Protein AF-A0A397UMB1-F1 (afdb_monomer)

Structure (mmCIF, N/CA/C/O backbone):
data_AF-A0A397UMB1-F1
#
_entry.id   AF-A0A397UMB1-F1
#
loop_
_atom_site.group_PDB
_atom_site.id
_atom_site.type_symbol
_atom_site.label_atom_id
_atom_site.label_alt_id
_atom_site.label_comp_id
_atom_site.label_asym_id
_atom_site.label_entity_id
_atom_site.label_seq_id
_atom_site.pdbx_PDB_ins_code
_atom_site.Cartn_x
_atom_site.Cartn_y
_atom_site.Cartn_z
_atom_site.occupancy
_atom_site.B_iso_or_equiv
_atom_site.auth_seq_id
_atom_site.auth_comp_id
_atom_site.auth_asym_id
_atom_site.auth_atom_id
_atom_site.pdbx_PDB_model_num
ATOM 1 N N . MET A 1 1 ? -5.213 7.703 2.069 1.00 81.56 1 MET A N 1
ATOM 2 C CA . MET A 1 1 ? -5.641 6.609 2.971 1.00 81.56 1 MET A CA 1
ATOM 3 C C . MET A 1 1 ? -6.849 7.040 3.789 1.00 81.56 1 MET A C 1
ATOM 5 O O . MET A 1 1 ? -7.072 8.241 3.924 1.00 81.56 1 MET A O 1
ATOM 9 N N . ALA A 1 2 ? -7.633 6.079 4.284 1.00 85.88 2 ALA A N 1
ATOM 10 C CA . ALA A 1 2 ? -8.834 6.341 5.077 1.00 85.88 2 ALA A CA 1
ATOM 11 C C . ALA A 1 2 ? -8.503 6.968 6.443 1.00 85.88 2 ALA A C 1
ATOM 13 O O . ALA A 1 2 ? -7.434 6.721 7.001 1.00 85.88 2 ALA A O 1
ATOM 14 N N . LYS A 1 3 ? -9.418 7.788 6.974 1.00 87.94 3 LYS A N 1
ATOM 15 C CA . LYS A 1 3 ? -9.256 8.502 8.251 1.00 87.94 3 LYS A CA 1
ATOM 16 C C . LYS A 1 3 ? -10.320 8.067 9.253 1.00 87.94 3 LYS A C 1
ATOM 18 O O . LYS A 1 3 ? -11.487 7.919 8.894 1.00 87.94 3 LYS A O 1
ATOM 23 N N . ARG A 1 4 ? -9.929 7.917 10.523 1.00 86.62 4 ARG A N 1
ATOM 24 C CA . ARG A 1 4 ? -10.858 7.602 11.618 1.00 86.62 4 ARG A CA 1
ATOM 25 C C . ARG A 1 4 ? -11.930 8.689 11.744 1.00 86.62 4 ARG A C 1
ATOM 27 O O . ARG A 1 4 ? -11.618 9.876 11.700 1.00 86.62 4 ARG A O 1
ATOM 34 N N . GLY A 1 5 ? -13.177 8.271 11.962 1.00 85.81 5 GLY A N 1
ATOM 35 C CA . GLY A 1 5 ? -14.319 9.172 12.154 1.00 85.81 5 GLY A CA 1
ATOM 36 C C . GLY A 1 5 ? -14.980 9.644 10.857 1.00 85.81 5 GLY A C 1
ATOM 37 O O . GLY A 1 5 ? -15.943 10.399 10.922 1.00 85.81 5 GLY A O 1
ATOM 38 N N . ILE A 1 6 ? -14.493 9.194 9.698 1.00 86.56 6 ILE A N 1
ATOM 39 C CA . ILE A 1 6 ? -15.160 9.390 8.412 1.00 86.56 6 ILE A CA 1
ATOM 40 C C . ILE A 1 6 ? -16.072 8.194 8.148 1.00 86.56 6 ILE A C 1
ATOM 42 O O . ILE A 1 6 ? -15.620 7.050 8.205 1.00 86.56 6 ILE A O 1
ATOM 46 N N . GLN A 1 7 ? -17.346 8.464 7.861 1.00 86.12 7 GLN A N 1
ATOM 47 C CA . GLN A 1 7 ? -18.261 7.451 7.346 1.00 86.12 7 GLN A CA 1
ATOM 48 C C . GLN A 1 7 ? -17.805 7.058 5.939 1.00 86.12 7 GLN A C 1
ATOM 50 O O . GLN A 1 7 ? -17.566 7.927 5.100 1.00 86.12 7 GLN A O 1
ATOM 55 N N . VAL A 1 8 ? -17.651 5.757 5.708 1.00 85.06 8 VAL A N 1
ATOM 56 C CA . VAL A 1 8 ? -17.269 5.203 4.410 1.00 85.06 8 VAL A CA 1
ATOM 57 C C . VAL A 1 8 ? -18.408 4.359 3.869 1.00 85.06 8 VAL A C 1
ATOM 59 O O . VAL A 1 8 ? -19.015 3.587 4.611 1.00 85.06 8 VAL A O 1
ATOM 62 N N . GLU A 1 9 ? -18.700 4.520 2.584 1.00 85.00 9 GLU A N 1
ATOM 63 C CA . GLU A 1 9 ? -19.693 3.689 1.908 1.00 85.00 9 GLU A CA 1
ATOM 64 C C . GLU A 1 9 ? -19.143 2.280 1.679 1.00 85.00 9 GLU A C 1
ATOM 66 O O . GLU A 1 9 ? -17.932 2.080 1.511 1.00 85.00 9 GLU A O 1
ATOM 71 N N . ALA A 1 10 ? -20.039 1.295 1.615 1.00 80.81 10 ALA A N 1
ATOM 72 C CA . ALA A 1 10 ? -19.653 -0.054 1.226 1.00 80.81 10 ALA A CA 1
ATOM 73 C C . ALA A 1 10 ? -19.003 -0.020 -0.166 1.00 80.81 10 ALA A C 1
ATOM 75 O O . ALA A 1 10 ? -19.567 0.511 -1.122 1.00 80.81 10 ALA A O 1
ATOM 76 N N . ASN A 1 11 ? -17.817 -0.616 -0.282 1.00 81.81 11 ASN A N 1
ATOM 77 C CA . ASN A 1 11 ? -16.990 -0.619 -1.489 1.00 81.81 11 ASN A CA 1
ATOM 78 C C . ASN A 1 11 ? -16.355 0.728 -1.878 1.00 81.81 11 ASN A C 1
ATOM 80 O O . ASN A 1 11 ? -15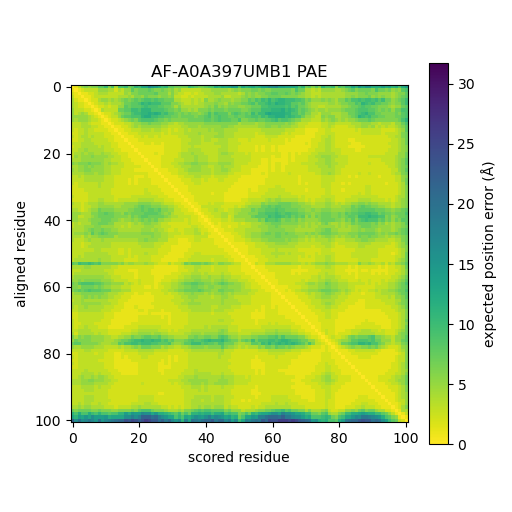.813 0.846 -2.982 1.00 81.81 11 ASN A O 1
ATOM 84 N N . GLN A 1 12 ? -16.368 1.734 -0.997 1.00 87.06 12 GLN A N 1
ATOM 85 C CA . GLN A 1 12 ? -15.600 2.956 -1.223 1.00 87.06 12 GLN A CA 1
ATOM 86 C C . GLN A 1 12 ? -14.105 2.630 -1.335 1.00 87.06 12 GLN A C 1
ATOM 88 O O . G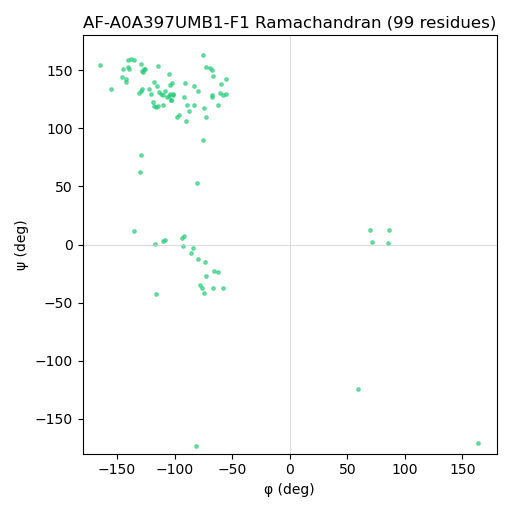LN A 1 12 ? -13.539 1.939 -0.483 1.00 87.06 12 GLN A O 1
ATOM 93 N N . ARG A 1 13 ? -13.464 3.158 -2.386 1.00 90.56 13 ARG A N 1
ATOM 94 C CA . ARG A 1 13 ? -12.044 2.937 -2.681 1.00 90.56 13 ARG A CA 1
ATOM 95 C C . ARG A 1 13 ? -11.197 4.150 -2.327 1.00 90.56 13 ARG A C 1
ATOM 97 O O . ARG A 1 13 ? -11.546 5.285 -2.641 1.00 90.56 13 ARG A O 1
ATOM 104 N N . PHE A 1 14 ? -10.047 3.887 -1.725 1.00 93.06 14 PHE A N 1
ATOM 105 C CA . PHE A 1 14 ? -8.995 4.860 -1.465 1.00 93.06 14 PHE A CA 1
ATOM 106 C C . PHE A 1 14 ? -7.758 4.462 -2.257 1.00 93.06 14 PHE A C 1
ATOM 108 O O . PHE A 1 14 ? -7.206 3.393 -2.016 1.00 93.06 14 PHE A O 1
ATOM 115 N N . SER A 1 15 ? -7.310 5.319 -3.170 1.00 94.81 15 SER A N 1
ATOM 116 C CA . SER A 1 15 ? -6.157 5.046 -4.027 1.00 94.81 15 SER A CA 1
ATOM 117 C C . SER A 1 15 ? -4.911 5.823 -3.599 1.00 94.81 15 SER A C 1
ATOM 119 O O . SER A 1 15 ? -4.999 6.967 -3.144 1.00 94.81 15 SER A O 1
ATOM 121 N N . ALA A 1 16 ? -3.742 5.223 -3.795 1.00 95.31 16 ALA A N 1
ATOM 122 C CA . ALA A 1 16 ? -2.439 5.870 -3.716 1.00 95.31 16 ALA A CA 1
ATOM 123 C C . ALA A 1 16 ? -1.519 5.308 -4.807 1.00 95.31 16 ALA A C 1
ATOM 125 O O . ALA A 1 16 ? -1.556 4.114 -5.095 1.00 95.31 16 ALA A O 1
ATOM 126 N N . MET A 1 17 ? -0.685 6.161 -5.399 1.00 97.50 17 MET A N 1
ATOM 127 C CA . MET A 1 17 ? 0.344 5.743 -6.350 1.00 97.50 17 MET A CA 1
ATOM 128 C C . MET A 1 17 ? 1.691 5.706 -5.639 1.00 97.50 17 MET A C 1
ATOM 130 O O . MET A 1 17 ? 2.064 6.662 -4.961 1.00 97.50 17 MET A O 1
ATOM 134 N N . MET A 1 18 ? 2.395 4.589 -5.777 1.00 97.25 18 MET A N 1
ATOM 135 C CA . MET A 1 18 ? 3.608 4.281 -5.029 1.00 97.25 18 MET A CA 1
ATOM 136 C C . MET A 1 18 ? 4.711 3.882 -6.004 1.00 97.25 18 MET A C 1
ATOM 138 O O . MET A 1 18 ? 4.431 3.303 -7.050 1.00 97.25 18 MET A O 1
ATOM 142 N N . TYR A 1 19 ? 5.960 4.170 -5.653 1.00 97.75 19 TYR A N 1
ATOM 143 C CA . TYR A 1 19 ? 7.117 3.917 -6.510 1.00 97.75 19 TYR A CA 1
ATOM 144 C C . TYR A 1 19 ? 8.173 3.102 -5.751 1.00 97.75 19 TYR A C 1
ATOM 146 O O . TYR A 1 19 ? 8.250 3.209 -4.522 1.00 97.75 19 TYR A O 1
ATOM 154 N N . PRO A 1 20 ? 8.988 2.294 -6.450 1.00 97.75 20 PRO A N 1
ATOM 155 C CA . PRO A 1 20 ? 10.174 1.678 -5.871 1.00 97.75 20 PRO A CA 1
ATOM 156 C C . PRO A 1 20 ? 11.100 2.731 -5.259 1.00 97.75 20 PRO A C 1
ATOM 158 O O . PRO A 1 20 ? 11.259 3.818 -5.812 1.00 97.75 20 PRO A O 1
ATOM 161 N N . VAL A 1 21 ? 11.729 2.396 -4.131 1.00 97.50 21 VAL A N 1
ATOM 162 C CA . VAL A 1 21 ? 12.626 3.317 -3.414 1.00 97.50 21 VAL A CA 1
ATOM 163 C C . VAL A 1 21 ? 13.988 3.384 -4.101 1.00 97.50 21 VAL A C 1
ATOM 165 O O . VAL A 1 21 ? 14.600 4.448 -4.158 1.00 97.50 21 VAL A O 1
ATOM 168 N N . VAL A 1 22 ? 14.444 2.257 -4.655 1.00 97.88 22 VAL A N 1
ATOM 169 C CA . VAL A 1 22 ? 15.707 2.151 -5.396 1.00 97.88 22 VAL A CA 1
ATOM 170 C C . VAL A 1 22 ? 15.484 1.566 -6.800 1.00 97.88 22 VAL A C 1
ATOM 172 O O . VAL A 1 22 ? 14.526 0.809 -6.999 1.00 97.88 22 VAL A O 1
ATOM 175 N N . PRO A 1 23 ? 16.327 1.914 -7.796 1.00 97.75 23 PRO A N 1
ATOM 176 C CA . PRO A 1 23 ? 16.093 1.562 -9.200 1.00 97.75 23 PRO A CA 1
ATOM 177 C C . PRO A 1 23 ? 15.966 0.060 -9.485 1.00 97.75 23 PRO A C 1
ATOM 179 O O . PRO A 1 23 ? 15.142 -0.343 -10.302 1.00 97.75 23 PRO A O 1
ATOM 182 N N . ASP A 1 24 ? 16.746 -0.765 -8.795 1.00 97.44 24 ASP A N 1
ATOM 183 C CA . ASP A 1 24 ? 16.867 -2.215 -8.974 1.00 97.44 24 ASP A CA 1
ATOM 184 C C . ASP A 1 24 ? 15.945 -3.028 -8.050 1.00 97.44 24 ASP A C 1
ATOM 186 O O . ASP A 1 24 ? 15.980 -4.258 -8.043 1.00 97.44 24 ASP A O 1
ATOM 190 N N . GLN A 1 25 ? 15.070 -2.363 -7.290 1.00 97.56 25 GLN A N 1
ATOM 191 C CA . GLN A 1 25 ? 14.120 -3.030 -6.409 1.00 97.56 25 GLN A CA 1
ATOM 192 C C . GLN A 1 25 ? 13.154 -3.913 -7.217 1.00 97.56 25 GLN A C 1
ATOM 194 O O . GLN A 1 25 ? 12.391 -3.423 -8.056 1.00 97.56 25 GLN A O 1
ATOM 199 N N . VAL A 1 26 ? 13.163 -5.216 -6.917 1.00 97.75 26 VAL A N 1
ATOM 200 C CA . VAL A 1 26 ? 12.370 -6.243 -7.621 1.00 97.75 26 VAL A CA 1
ATOM 201 C C . VAL A 1 26 ? 11.007 -6.532 -6.988 1.00 97.75 26 VAL A C 1
ATOM 203 O O . VAL A 1 26 ? 10.244 -7.351 -7.492 1.00 97.75 26 VAL A O 1
ATOM 206 N N . GLY A 1 27 ? 10.675 -5.876 -5.877 1.00 97.38 27 GLY A N 1
ATOM 207 C CA . GLY A 1 27 ? 9.392 -6.049 -5.204 1.00 97.38 27 GLY A CA 1
ATOM 208 C C . GLY A 1 27 ? 9.101 -4.947 -4.192 1.00 97.38 27 GLY A C 1
ATOM 209 O O . GLY A 1 27 ? 10.016 -4.332 -3.651 1.00 97.38 27 GLY A O 1
ATOM 210 N N . MET A 1 28 ? 7.825 -4.692 -3.922 1.00 97.62 28 MET A N 1
ATOM 211 C CA . MET A 1 28 ? 7.354 -3.732 -2.921 1.00 97.62 28 MET A CA 1
ATOM 212 C C . MET A 1 28 ? 6.544 -4.467 -1.856 1.00 97.62 28 MET A C 1
ATOM 214 O O . MET A 1 28 ? 5.563 -5.136 -2.180 1.00 97.62 28 MET A O 1
ATOM 218 N N . LEU A 1 29 ? 6.954 -4.345 -0.591 1.00 97.25 29 LEU A N 1
ATOM 219 C CA . LEU A 1 29 ? 6.210 -4.865 0.555 1.00 97.25 29 LEU A CA 1
ATOM 220 C C . LEU A 1 29 ? 5.351 -3.745 1.149 1.00 97.25 29 LEU A C 1
ATOM 222 O O . LEU A 1 29 ? 5.871 -2.791 1.727 1.00 97.25 29 LEU A O 1
ATOM 226 N N . PHE A 1 30 ? 4.037 -3.872 1.018 1.00 95.94 30 PHE A N 1
ATOM 227 C CA . PHE A 1 30 ? 3.073 -2.979 1.642 1.00 95.94 30 PHE A CA 1
ATOM 228 C C . PHE A 1 30 ? 2.724 -3.503 3.026 1.00 95.94 30 PHE A C 1
ATOM 230 O O . PHE A 1 30 ? 2.212 -4.610 3.157 1.00 95.94 30 PHE A O 1
ATOM 237 N N . ASN A 1 31 ? 2.980 -2.699 4.054 1.00 95.25 31 ASN A N 1
ATOM 238 C CA . ASN A 1 31 ? 2.542 -2.977 5.415 1.00 95.25 31 ASN A CA 1
ATOM 239 C C . ASN A 1 31 ? 1.312 -2.119 5.722 1.00 95.25 31 ASN A C 1
ATOM 241 O O . ASN A 1 31 ? 1.334 -0.903 5.525 1.00 95.25 31 ASN A O 1
ATOM 245 N N . PHE A 1 32 ? 0.246 -2.748 6.204 1.00 93.88 32 PHE A N 1
ATOM 246 C CA . PHE A 1 32 ? -1.000 -2.083 6.562 1.00 93.88 32 PHE A CA 1
ATOM 247 C C . PHE A 1 32 ? -1.079 -1.964 8.075 1.00 93.88 32 PHE A C 1
ATOM 249 O O . PHE A 1 32 ? -0.912 -2.951 8.793 1.00 93.88 32 PHE A O 1
ATOM 256 N N . TYR A 1 33 ? -1.362 -0.756 8.548 1.00 93.81 33 TYR A N 1
ATOM 257 C CA . TYR A 1 33 ? -1.504 -0.449 9.963 1.00 93.81 33 TYR 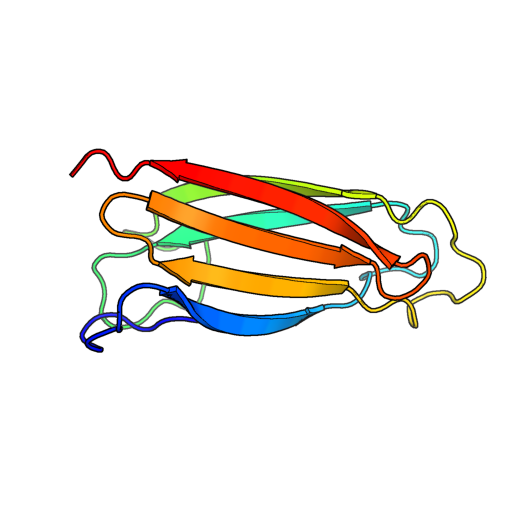A CA 1
ATOM 258 C C . TYR A 1 33 ? -2.808 0.292 10.219 1.00 93.81 33 TYR A C 1
ATOM 260 O O . TYR A 1 33 ? -3.337 0.969 9.334 1.00 93.81 33 TYR A O 1
ATOM 268 N N . TYR A 1 34 ? -3.302 0.192 11.446 1.00 92.25 34 TYR A N 1
ATOM 269 C CA . TYR A 1 34 ? -4.440 0.961 11.926 1.00 92.25 34 TYR A CA 1
ATOM 270 C C . TYR A 1 34 ? -4.186 1.474 13.344 1.00 92.25 34 TYR A C 1
ATOM 272 O O . TYR A 1 34 ? -3.358 0.942 14.082 1.00 92.25 34 TYR A O 1
ATOM 280 N N . THR A 1 35 ? -4.928 2.510 13.728 1.00 93.00 35 THR A N 1
ATOM 281 C CA . THR A 1 35 ? -4.916 3.054 15.086 1.00 93.00 35 THR A CA 1
ATOM 282 C C . THR A 1 35 ? -6.315 3.442 15.532 1.00 93.00 35 THR A C 1
ATOM 284 O O . THR A 1 35 ? -7.172 3.818 14.728 1.00 93.00 35 THR A O 1
ATOM 287 N N . THR A 1 36 ? -6.534 3.402 16.844 1.00 90.38 36 THR A N 1
ATOM 288 C CA . THR A 1 36 ? -7.696 4.016 17.484 1.00 90.38 36 THR A CA 1
ATOM 289 C C . THR A 1 36 ? -7.476 5.502 17.771 1.00 90.38 36 THR A C 1
ATOM 291 O O . THR A 1 36 ? -8.401 6.161 18.223 1.00 90.38 36 THR A O 1
ATOM 294 N N . LYS A 1 37 ? -6.309 6.097 17.504 1.00 91.44 37 LYS A N 1
ATOM 295 C CA . LYS A 1 37 ? -6.097 7.550 17.630 1.00 91.44 37 LYS A CA 1
ATOM 296 C C . LYS A 1 37 ? -6.742 8.319 16.468 1.00 91.44 37 LYS A C 1
ATOM 298 O O . LYS A 1 37 ? -7.118 7.746 15.449 1.00 91.44 37 LYS A O 1
ATOM 303 N N . LYS A 1 38 ? -6.937 9.636 16.630 1.00 86.88 38 LYS A N 1
ATOM 304 C CA . LYS A 1 38 ? -7.451 10.504 15.545 1.00 86.88 38 LYS A CA 1
ATOM 305 C C . LYS A 1 38 ? -6.404 10.749 14.451 1.00 86.88 38 LYS A C 1
ATOM 307 O O . LYS A 1 38 ? -6.767 11.002 13.307 1.00 86.88 38 LYS A O 1
ATOM 312 N N . THR A 1 39 ? -5.131 10.682 14.818 1.00 85.81 39 THR A N 1
ATOM 313 C CA . THR A 1 39 ? -3.966 10.916 13.964 1.00 85.81 39 THR A CA 1
ATOM 314 C C . THR A 1 39 ? -2.895 9.884 14.297 1.00 85.81 39 THR A C 1
ATOM 316 O O . THR A 1 39 ? -2.830 9.438 15.443 1.00 85.81 39 THR A O 1
ATOM 319 N N . ALA A 1 40 ? -2.078 9.544 13.305 1.00 87.88 40 ALA A N 1
ATOM 320 C CA . ALA A 1 40 ? -0.857 8.758 13.439 1.00 87.88 40 ALA A CA 1
ATOM 321 C C . ALA A 1 40 ? 0.156 9.266 12.413 1.00 87.88 40 ALA A C 1
ATOM 323 O O . ALA A 1 40 ? -0.241 9.656 11.308 1.00 87.88 40 ALA A O 1
ATOM 324 N N . GLU A 1 41 ? 1.428 9.273 12.788 1.00 90.00 41 GLU A N 1
ATOM 325 C CA . GLU A 1 41 ? 2.531 9.724 11.937 1.00 90.00 41 GLU A CA 1
ATOM 326 C C . GLU A 1 41 ? 3.495 8.578 11.634 1.00 90.00 41 GLU A C 1
ATOM 328 O O . GLU A 1 41 ? 3.873 8.385 10.478 1.00 90.00 41 GLU A O 1
ATOM 333 N N . PHE A 1 42 ? 3.815 7.763 12.642 1.00 92.31 42 PHE A N 1
ATOM 334 C CA . PHE A 1 42 ? 4.763 6.659 12.509 1.00 92.31 42 PHE A CA 1
ATOM 335 C C . PHE A 1 42 ? 4.078 5.305 12.691 1.00 92.31 42 PHE A C 1
ATOM 337 O O . PHE A 1 42 ? 3.040 5.195 13.335 1.00 92.31 42 PHE A O 1
ATOM 344 N N . CYS A 1 43 ? 4.630 4.245 12.098 1.00 91.31 43 CYS A N 1
ATOM 345 C CA . CYS A 1 43 ? 4.058 2.900 12.218 1.00 91.31 43 CYS A CA 1
ATOM 346 C C . CYS A 1 43 ? 4.407 2.195 13.540 1.00 91.31 43 CYS A C 1
ATOM 348 O O . CYS A 1 43 ? 3.798 1.175 13.857 1.00 91.31 43 CYS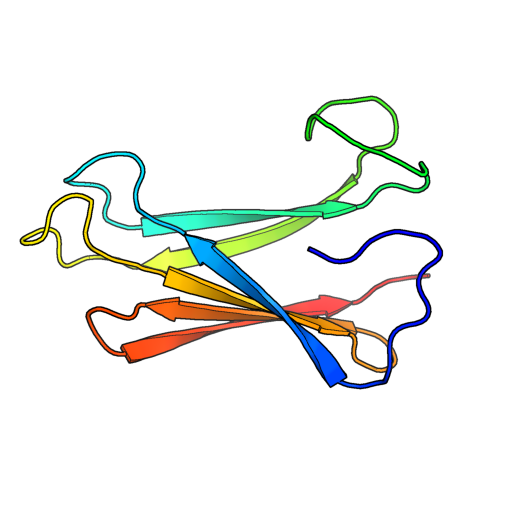 A O 1
ATOM 350 N N . ASP A 1 44 ? 5.357 2.736 14.300 1.00 92.06 44 ASP A N 1
ATOM 351 C CA . ASP A 1 44 ? 5.881 2.217 15.566 1.00 92.06 44 ASP A CA 1
ATOM 352 C C . ASP A 1 44 ? 5.444 3.041 16.792 1.00 92.06 44 ASP A C 1
ATOM 354 O O . ASP A 1 44 ? 5.837 2.741 17.921 1.00 92.06 44 ASP A O 1
ATOM 358 N N . GLU A 1 45 ? 4.595 4.058 16.608 1.00 94.25 45 GLU A N 1
ATOM 359 C CA . GLU A 1 45 ? 4.079 4.848 17.724 1.00 94.25 45 GLU A CA 1
ATOM 360 C C . GLU A 1 45 ? 3.101 4.036 18.608 1.00 94.25 45 GLU A C 1
ATOM 362 O O . GLU A 1 45 ? 2.387 3.147 18.126 1.00 94.25 45 GLU A O 1
ATOM 367 N N . PRO A 1 46 ? 2.983 4.360 19.914 1.00 93.50 46 PRO A N 1
ATOM 368 C CA . PRO A 1 46 ? 2.049 3.673 20.802 1.00 93.50 46 PRO A CA 1
ATOM 369 C C . PRO A 1 46 ? 0.607 3.721 20.279 1.00 93.50 46 PRO A C 1
ATOM 371 O O . PRO A 1 46 ? 0.080 4.798 20.000 1.00 93.50 46 PRO A O 1
ATOM 374 N N . GLY A 1 47 ? -0.063 2.570 20.205 1.00 92.44 47 GLY A N 1
ATOM 375 C CA . GLY A 1 47 ? -1.440 2.470 19.703 1.00 92.44 47 GLY A CA 1
ATOM 376 C C . GLY A 1 47 ? -1.561 2.324 18.182 1.00 92.44 47 GLY A C 1
ATOM 377 O O . GLY A 1 47 ? -2.668 2.480 17.659 1.00 92.44 47 GLY A O 1
ATOM 378 N N . MET A 1 48 ? -0.459 2.038 17.483 1.00 95.31 48 MET A N 1
ATOM 379 C CA . MET A 1 48 ? -0.467 1.492 16.126 1.00 95.31 48 MET A CA 1
ATOM 380 C C . MET A 1 48 ? -0.443 -0.033 16.151 1.00 95.31 48 MET A C 1
ATOM 382 O O . MET A 1 48 ? 0.287 -0.651 16.924 1.00 95.31 48 MET A O 1
ATOM 386 N N . TYR A 1 49 ? -1.235 -0.638 15.273 1.00 93.25 49 TYR A N 1
ATOM 387 C CA . TYR A 1 49 ? -1.375 -2.085 15.161 1.00 93.25 49 TYR A CA 1
ATOM 388 C C . TYR A 1 49 ? -1.177 -2.504 13.710 1.00 93.25 49 TYR A C 1
ATOM 390 O O . TYR A 1 49 ? -1.762 -1.908 12.802 1.00 93.25 49 TYR A O 1
ATOM 398 N N . LYS A 1 50 ? -0.351 -3.529 13.479 1.00 93.88 50 LYS A N 1
ATOM 399 C CA . LYS A 1 50 ? -0.166 -4.108 12.146 1.00 93.88 50 LYS A CA 1
ATOM 400 C C . LYS A 1 50 ? -1.395 -4.946 11.799 1.00 93.88 50 LYS A C 1
ATOM 402 O O . LYS A 1 50 ? -1.674 -5.932 12.469 1.00 93.88 50 LYS A O 1
ATOM 407 N N . LEU A 1 51 ? -2.106 -4.551 10.747 1.00 92.81 51 LEU A N 1
ATOM 408 C CA . LEU A 1 51 ? -3.225 -5.309 10.183 1.00 92.81 51 LEU A CA 1
ATOM 409 C C . LEU A 1 51 ? -2.720 -6.495 9.356 1.00 92.81 51 LEU A C 1
ATOM 411 O O . LEU A 1 51 ? -3.308 -7.570 9.360 1.00 92.81 51 LEU A O 1
ATOM 415 N N . GLY A 1 52 ? -1.621 -6.286 8.635 1.00 94.31 52 GLY A N 1
ATOM 416 C CA . GLY A 1 52 ? -1.000 -7.308 7.812 1.00 94.31 52 GLY A CA 1
ATOM 417 C C . GLY A 1 52 ? -0.036 -6.713 6.802 1.00 94.31 52 GLY A C 1
ATOM 418 O O . GLY A 1 52 ? 0.297 -5.527 6.842 1.00 94.31 52 GLY A O 1
ATOM 419 N N . GLU A 1 53 ? 0.432 -7.553 5.893 1.00 95.62 53 GLU A N 1
ATOM 420 C CA . GLU A 1 53 ? 1.349 -7.159 4.835 1.00 95.62 53 GLU A CA 1
ATOM 421 C C . GLU A 1 53 ? 1.004 -7.856 3.527 1.00 95.62 53 GLU A C 1
ATOM 423 O O . GLU A 1 53 ? 0.318 -8.880 3.503 1.00 95.62 53 GLU A O 1
ATOM 428 N N . PHE A 1 54 ? 1.457 -7.272 2.428 1.00 93.00 54 PHE A N 1
ATOM 429 C CA . PHE A 1 54 ? 1.197 -7.794 1.103 1.00 93.00 54 PHE A CA 1
ATOM 430 C C . PHE A 1 54 ? 2.288 -7.339 0.121 1.00 93.00 54 PHE A C 1
ATOM 432 O O . PHE A 1 54 ? 2.691 -6.174 0.115 1.00 93.00 54 PHE A O 1
ATOM 439 N N . ARG A 1 55 ? 2.798 -8.273 -0.694 1.00 96.81 55 ARG A N 1
ATOM 440 C CA . ARG A 1 55 ? 3.946 -8.060 -1.585 1.00 96.81 55 ARG A CA 1
ATOM 441 C C . ARG A 1 55 ? 3.530 -8.003 -3.054 1.00 96.81 55 ARG A C 1
ATOM 443 O O . ARG A 1 55 ? 2.841 -8.887 -3.555 1.00 96.81 55 ARG A O 1
ATOM 450 N N . VAL A 1 56 ? 4.026 -6.985 -3.751 1.00 97.94 56 VAL A N 1
ATOM 451 C CA . VAL A 1 56 ? 3.925 -6.814 -5.205 1.00 97.94 56 VAL A CA 1
ATOM 452 C C . VAL A 1 56 ? 5.276 -7.129 -5.822 1.00 97.94 56 VAL A C 1
ATOM 454 O O . VAL A 1 56 ? 6.274 -6.536 -5.421 1.00 97.94 56 VAL A O 1
ATOM 457 N N . GLU A 1 57 ? 5.321 -8.009 -6.820 1.00 97.81 57 GLU A N 1
ATOM 458 C CA . GLU A 1 57 ? 6.545 -8.219 -7.598 1.00 97.81 57 GLU A CA 1
ATOM 459 C C . GLU A 1 57 ? 6.679 -7.163 -8.702 1.00 97.81 57 GLU A C 1
ATOM 461 O O . GLU A 1 57 ? 5.726 -6.865 -9.440 1.00 97.81 57 GLU A O 1
ATOM 466 N N . LEU A 1 58 ? 7.898 -6.647 -8.837 1.00 96.81 58 LEU A N 1
ATOM 467 C CA . LEU A 1 58 ? 8.351 -5.746 -9.892 1.00 96.81 58 LEU A CA 1
ATOM 468 C C . LEU A 1 58 ? 9.663 -6.270 -10.511 1.00 96.81 58 LEU A C 1
ATOM 470 O O . LEU A 1 58 ? 10.692 -5.604 -10.412 1.00 96.81 58 LEU A O 1
ATOM 474 N N . PRO A 1 59 ? 9.654 -7.462 -11.135 1.00 95.50 59 PRO A N 1
ATOM 475 C CA . PRO A 1 59 ? 10.879 -8.118 -11.602 1.00 95.50 59 PRO A CA 1
ATOM 476 C C . PRO A 1 59 ? 11.584 -7.354 -12.728 1.00 95.50 59 PRO A C 1
ATOM 478 O O . PRO A 1 59 ? 12.781 -7.522 -12.931 1.00 95.50 59 PRO A O 1
ATOM 481 N N . ASP A 1 60 ? 10.842 -6.523 -13.456 1.00 93.12 60 ASP A N 1
ATOM 482 C CA . ASP A 1 60 ? 11.382 -5.698 -14.519 1.00 93.12 60 ASP A CA 1
ATOM 483 C C . ASP A 1 60 ? 11.889 -4.363 -13.956 1.00 93.12 60 ASP A C 1
ATOM 485 O O . ASP A 1 60 ? 11.110 -3.576 -13.410 1.00 93.12 60 ASP A O 1
ATOM 489 N N . THR A 1 61 ? 13.198 -4.131 -14.043 1.00 96.88 61 THR A N 1
ATOM 490 C CA . THR A 1 61 ? 13.893 -2.981 -13.442 1.00 96.88 61 THR A CA 1
ATOM 491 C C . THR A 1 61 ? 14.403 -1.973 -14.474 1.00 96.88 61 THR A C 1
ATOM 493 O O . THR A 1 61 ? 14.989 -0.963 -14.086 1.00 96.88 61 THR A O 1
ATOM 496 N N . HIS A 1 62 ? 14.143 -2.171 -15.777 1.00 96.12 62 HIS A N 1
ATOM 497 C CA . HIS A 1 62 ? 14.717 -1.325 -16.839 1.00 96.12 62 HIS A CA 1
ATOM 498 C C . HIS A 1 62 ? 14.305 0.157 -16.760 1.00 96.12 62 HIS A C 1
ATOM 500 O O . HIS A 1 62 ? 15.025 1.024 -17.249 1.00 96.12 62 HIS A O 1
ATOM 506 N N . LEU A 1 63 ? 13.172 0.459 -16.117 1.00 96.62 63 LEU A N 1
ATOM 507 C CA . LEU A 1 63 ? 12.661 1.823 -15.917 1.00 96.62 63 LEU A CA 1
ATOM 508 C C . LEU A 1 63 ? 13.128 2.475 -14.601 1.00 96.62 63 LEU A C 1
ATOM 510 O O . LEU A 1 63 ? 12.640 3.546 -14.234 1.00 96.62 63 LEU A O 1
ATOM 514 N N . GLY A 1 64 ? 14.042 1.847 -13.855 1.00 97.50 64 GLY A N 1
ATOM 515 C CA . GLY A 1 64 ? 14.544 2.378 -12.586 1.00 97.50 64 GLY A CA 1
ATOM 516 C C . GLY A 1 64 ? 13.424 2.585 -11.561 1.00 97.50 64 GLY A C 1
ATOM 517 O O . GLY A 1 64 ? 12.693 1.654 -11.245 1.00 97.50 64 GLY A O 1
ATOM 518 N N . THR A 1 65 ? 13.257 3.792 -11.018 1.00 97.69 65 THR A N 1
ATOM 519 C CA . THR A 1 65 ? 12.160 4.095 -10.075 1.00 97.69 65 THR A CA 1
ATOM 520 C C . THR A 1 65 ? 10.855 4.501 -10.766 1.00 97.69 65 THR A C 1
ATOM 522 O O . THR A 1 65 ? 9.824 4.570 -10.102 1.00 97.69 65 THR A O 1
ATOM 525 N N . ASN A 1 66 ? 10.839 4.702 -12.090 1.00 97.62 66 ASN A N 1
ATOM 526 C CA . ASN A 1 66 ? 9.640 5.069 -12.853 1.00 97.62 66 ASN A CA 1
ATOM 527 C C . ASN A 1 66 ? 8.750 3.848 -13.161 1.00 97.62 66 ASN A C 1
ATOM 529 O O . ASN A 1 66 ? 8.419 3.558 -14.309 1.00 97.62 66 ASN A O 1
ATOM 533 N N . ARG A 1 67 ? 8.406 3.089 -12.118 1.00 97.56 67 ARG A N 1
ATOM 534 C CA . ARG A 1 67 ? 7.593 1.865 -12.180 1.00 97.56 67 ARG A CA 1
ATOM 535 C C . ARG A 1 67 ? 6.452 1.958 -11.167 1.00 97.56 67 ARG A C 1
ATOM 537 O O . ARG A 1 67 ? 6.562 1.386 -10.082 1.00 97.56 67 ARG A O 1
ATOM 544 N N . PRO A 1 68 ? 5.387 2.722 -11.464 1.00 97.88 68 PRO A N 1
ATOM 545 C CA . PRO A 1 68 ? 4.335 2.971 -10.493 1.00 97.88 68 PRO A CA 1
ATOM 546 C C . PRO A 1 68 ? 3.551 1.701 -10.146 1.00 97.88 68 PRO A C 1
ATOM 548 O O . PRO A 1 68 ? 3.274 0.843 -10.990 1.00 97.88 68 PRO A O 1
ATOM 551 N N . VAL A 1 69 ? 3.151 1.622 -8.882 1.00 98.31 69 VAL A N 1
ATOM 552 C CA . VAL A 1 69 ? 2.174 0.672 -8.360 1.00 98.31 69 VAL A CA 1
ATOM 553 C C . VAL A 1 69 ? 0.992 1.461 -7.823 1.00 98.31 69 VAL A C 1
ATOM 555 O O . VAL A 1 69 ? 1.140 2.253 -6.889 1.00 98.31 69 VAL A O 1
ATOM 558 N N . THR A 1 70 ? -0.188 1.232 -8.388 1.00 98.25 70 THR A N 1
ATOM 559 C CA . THR A 1 70 ? -1.434 1.775 -7.843 1.00 98.25 70 THR A CA 1
ATOM 560 C C . THR A 1 70 ? -1.920 0.852 -6.738 1.00 98.25 70 THR A C 1
ATOM 562 O O . THR A 1 70 ? -2.179 -0.322 -6.989 1.00 98.25 70 THR A O 1
ATOM 565 N N . LEU A 1 71 ? -2.044 1.371 -5.520 1.00 97.50 71 LEU A N 1
ATOM 566 C CA . LEU A 1 71 ? -2.639 0.691 -4.377 1.00 97.50 71 LEU A CA 1
ATOM 567 C C . LEU A 1 71 ? -4.050 1.234 -4.144 1.00 97.50 71 LEU A C 1
ATOM 569 O O . LEU A 1 71 ? -4.222 2.431 -3.931 1.00 97.50 71 LEU A O 1
ATOM 573 N N . GLU A 1 72 ? -5.041 0.353 -4.124 1.00 96.25 72 GLU A N 1
ATOM 574 C CA . GLU A 1 72 ? -6.421 0.637 -3.753 1.00 96.25 72 GLU A CA 1
ATOM 575 C C . GLU A 1 72 ? -6.781 -0.099 -2.459 1.00 96.25 72 GLU A C 1
ATOM 577 O O . GLU A 1 72 ? -6.556 -1.302 -2.324 1.00 96.25 72 GLU A O 1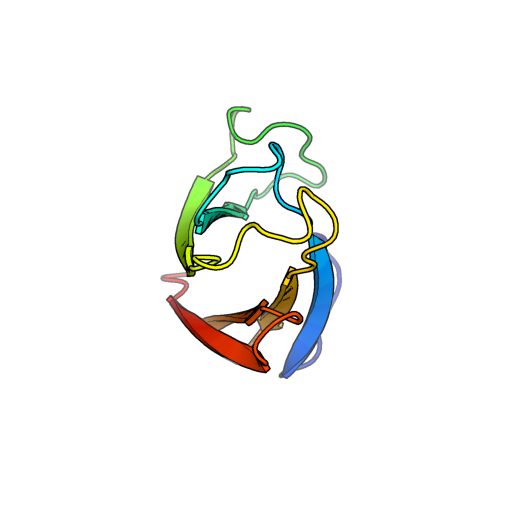
ATOM 582 N N . LEU A 1 73 ? -7.378 0.623 -1.515 1.00 94.19 73 LEU A N 1
ATOM 583 C CA . LEU A 1 73 ? -7.946 0.083 -0.286 1.00 94.19 73 LEU A CA 1
ATOM 584 C C . LEU A 1 73 ? -9.466 0.220 -0.332 1.00 94.19 73 LEU A C 1
ATOM 586 O O . LEU A 1 73 ? -9.978 1.308 -0.587 1.00 94.19 73 LEU A O 1
ATOM 590 N N . CYS A 1 74 ? -10.179 -0.865 -0.065 1.00 92.62 74 CYS A N 1
ATOM 591 C CA . CYS A 1 74 ? -11.629 -0.942 -0.134 1.00 92.62 74 CYS A CA 1
ATOM 592 C C . CYS A 1 74 ? -12.185 -1.523 1.167 1.00 92.62 74 CYS A C 1
ATOM 594 O O . CYS A 1 74 ? -11.687 -2.536 1.656 1.00 92.62 74 CYS A O 1
ATOM 596 N N . PHE A 1 75 ? -13.226 -0.897 1.713 1.00 88.69 75 PHE A N 1
ATOM 597 C CA . PHE A 1 75 ? -13.917 -1.378 2.909 1.00 88.69 75 PHE A CA 1
ATOM 598 C C . PHE A 1 75 ? -15.163 -2.160 2.483 1.00 88.69 75 PHE A C 1
ATOM 600 O O . PHE A 1 75 ? -16.110 -1.596 1.931 1.00 88.69 75 PHE A O 1
ATOM 607 N N . GLY A 1 76 ? -15.121 -3.478 2.673 1.00 84.56 76 GLY A N 1
ATOM 608 C CA . GLY A 1 76 ? -16.280 -4.357 2.561 1.00 84.56 76 GLY A CA 1
ATOM 609 C C . GLY A 1 76 ? -17.116 -4.342 3.845 1.00 84.56 76 GLY A C 1
ATOM 610 O O . GLY A 1 76 ? -16.844 -3.583 4.771 1.00 84.56 76 GLY A O 1
ATOM 611 N N . ALA A 1 77 ? -18.128 -5.2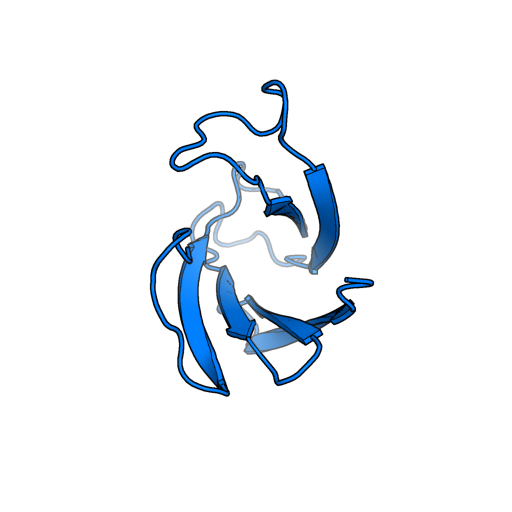10 3.920 1.00 79.88 77 ALA A N 1
ATOM 612 C CA . ALA A 1 77 ? -19.015 -5.276 5.088 1.00 79.88 77 ALA A CA 1
ATOM 613 C C . ALA A 1 77 ? -18.305 -5.769 6.365 1.00 79.88 77 ALA A C 1
ATOM 615 O O . ALA A 1 77 ? -18.590 -5.280 7.453 1.00 79.88 77 ALA A O 1
ATOM 616 N N . MET A 1 78 ? -17.390 -6.735 6.234 1.00 84.12 78 MET A N 1
ATOM 617 C CA . MET A 1 78 ? -16.646 -7.339 7.355 1.00 84.12 78 MET A CA 1
ATOM 618 C C . MET A 1 78 ? -15.146 -7.499 7.054 1.00 84.12 78 MET A C 1
ATOM 620 O O . MET A 1 78 ? -14.426 -8.206 7.757 1.00 84.12 78 MET A O 1
ATOM 624 N N . GLU A 1 79 ? -14.664 -6.879 5.978 1.00 89.75 79 GLU A N 1
ATOM 625 C CA . GLU A 1 79 ? -13.300 -7.070 5.497 1.00 89.75 79 GLU A CA 1
ATOM 626 C C . GLU A 1 79 ? -12.718 -5.790 4.904 1.00 89.75 79 GLU A C 1
ATOM 628 O O . GLU A 1 79 ? -13.429 -4.952 4.348 1.00 89.75 79 GLU A O 1
ATOM 633 N N . ILE A 1 80 ? -11.399 -5.664 4.999 1.00 91.31 80 ILE A N 1
ATOM 634 C CA . ILE A 1 80 ? -10.620 -4.668 4.275 1.00 91.31 80 ILE A CA 1
ATOM 635 C C . ILE A 1 80 ? -9.933 -5.384 3.119 1.00 91.31 80 ILE A C 1
ATOM 637 O O . ILE A 1 80 ? -9.191 -6.342 3.320 1.00 91.31 80 ILE A O 1
ATOM 641 N N . ILE A 1 81 ? -10.149 -4.902 1.903 1.00 94.31 81 ILE A N 1
ATOM 642 C CA . ILE A 1 81 ? -9.539 -5.445 0.694 1.00 94.31 81 ILE A CA 1
ATOM 643 C C . ILE A 1 81 ? -8.460 -4.471 0.231 1.00 94.31 81 ILE A C 1
ATOM 645 O O . ILE A 1 81 ? -8.742 -3.291 0.022 1.00 94.31 81 ILE A O 1
ATOM 649 N N . ALA A 1 82 ? -7.244 -4.967 0.026 1.00 95.62 82 ALA A N 1
ATOM 650 C CA . ALA A 1 82 ? -6.180 -4.219 -0.629 1.00 95.62 82 ALA A CA 1
ATOM 651 C C . ALA A 1 82 ? -5.904 -4.819 -2.010 1.00 95.62 82 ALA A C 1
ATOM 653 O O . ALA A 1 82 ? -5.704 -6.027 -2.149 1.00 95.62 82 ALA A O 1
ATOM 654 N N . ILE A 1 83 ? -5.898 -3.969 -3.032 1.00 97.00 83 ILE A N 1
ATOM 655 C CA . ILE A 1 83 ? -5.599 -4.323 -4.418 1.00 97.00 83 ILE A CA 1
ATOM 656 C C . ILE A 1 83 ? -4.403 -3.490 -4.844 1.00 97.00 83 ILE A C 1
ATOM 658 O O . ILE A 1 83 ? -4.406 -2.278 -4.674 1.00 97.00 83 ILE A O 1
ATOM 662 N N . ALA A 1 84 ? -3.384 -4.124 -5.407 1.00 98.06 84 ALA A N 1
ATOM 663 C CA . ALA A 1 84 ? -2.259 -3.416 -5.990 1.00 98.06 84 ALA A CA 1
ATOM 664 C C . ALA A 1 84 ? -2.100 -3.797 -7.456 1.00 98.06 84 ALA A C 1
ATOM 666 O O . ALA A 1 84 ? -2.113 -4.979 -7.802 1.00 98.06 84 ALA A O 1
ATOM 667 N N . LYS A 1 85 ? -1.910 -2.803 -8.315 1.00 98.25 85 LYS A N 1
ATOM 668 C CA . LYS A 1 85 ? -1.643 -2.991 -9.736 1.00 98.25 85 LYS A CA 1
ATOM 669 C C . LYS A 1 85 ? -0.244 -2.491 -10.050 1.00 98.25 85 LYS A C 1
ATOM 671 O O . LYS A 1 85 ? 0.048 -1.315 -9.864 1.00 98.25 85 LYS A O 1
ATOM 676 N N . ASN A 1 86 ? 0.613 -3.387 -10.530 1.00 97.88 86 ASN A N 1
ATOM 677 C CA . ASN A 1 86 ? 1.866 -2.993 -11.160 1.00 97.88 86 ASN A CA 1
ATOM 678 C C . ASN A 1 86 ? 1.521 -2.395 -12.530 1.00 97.88 86 ASN A C 1
ATOM 680 O O . ASN A 1 86 ? 1.083 -3.110 -13.429 1.00 97.88 86 ASN A O 1
ATOM 684 N N . GLU A 1 87 ? 1.688 -1.084 -12.687 1.00 97.62 87 GLU A N 1
ATOM 685 C CA . GLU A 1 87 ? 1.287 -0.379 -13.910 1.00 97.62 87 GLU A CA 1
ATOM 686 C C . GLU A 1 87 ? 2.225 -0.661 -15.092 1.00 97.62 87 GLU A C 1
ATOM 688 O O . GLU A 1 87 ? 1.855 -0.420 -16.235 1.00 97.62 87 GLU A O 1
ATOM 693 N N . THR A 1 88 ? 3.416 -1.216 -14.839 1.00 95.62 88 THR A N 1
ATOM 694 C CA . THR A 1 88 ? 4.394 -1.538 -15.893 1.00 95.62 88 THR A CA 1
ATOM 695 C C . THR A 1 88 ? 3.977 -2.776 -16.684 1.00 95.62 88 THR A C 1
ATOM 697 O O . THR A 1 88 ? 4.092 -2.802 -17.904 1.00 95.62 88 THR A O 1
ATOM 700 N N . ASN A 1 89 ? 3.478 -3.811 -16.000 1.00 95.56 89 ASN A N 1
ATOM 701 C CA . ASN A 1 89 ? 3.096 -5.084 -16.630 1.00 95.56 89 ASN A CA 1
ATOM 702 C C . ASN A 1 89 ? 1.601 -5.420 -16.504 1.00 95.56 89 ASN A C 1
ATOM 704 O O . ASN A 1 89 ? 1.169 -6.482 -16.946 1.00 95.56 89 ASN A O 1
ATOM 708 N N . GLY A 1 90 ? 0.812 -4.551 -15.869 1.00 96.94 90 GLY A N 1
ATOM 709 C CA . GLY A 1 90 ? -0.622 -4.736 -15.656 1.00 96.94 90 GLY A CA 1
ATOM 710 C C . GLY A 1 90 ? -0.991 -5.813 -14.633 1.00 96.94 90 GLY A C 1
ATOM 711 O O . GLY A 1 90 ? -2.181 -6.055 -14.426 1.00 96.94 90 GLY A O 1
ATOM 712 N N . LYS A 1 91 ? -0.021 -6.465 -13.977 1.00 97.94 91 LYS A N 1
ATOM 713 C CA . LYS A 1 91 ? -0.302 -7.531 -13.013 1.00 97.94 91 LYS A CA 1
ATOM 714 C C . LYS A 1 91 ? -0.997 -6.959 -11.781 1.00 97.94 91 LYS A C 1
ATOM 716 O O . LYS A 1 91 ? -0.500 -6.033 -11.136 1.00 97.94 91 LYS A O 1
ATOM 721 N N . VAL A 1 92 ? -2.137 -7.557 -11.454 1.00 98.12 92 VAL A N 1
ATOM 722 C CA . VAL A 1 92 ? -2.955 -7.204 -10.297 1.00 98.12 92 VAL A CA 1
ATOM 723 C C . VAL A 1 92 ? -2.719 -8.221 -9.196 1.00 98.12 92 VAL A C 1
ATOM 725 O O . VAL A 1 92 ? -2.641 -9.426 -9.431 1.00 98.12 92 VAL A O 1
ATOM 728 N N . TYR A 1 93 ? -2.636 -7.714 -7.982 1.00 97.81 93 TYR A N 1
ATOM 729 C CA . TYR A 1 93 ? -2.491 -8.486 -6.774 1.00 97.81 93 TYR A CA 1
ATOM 730 C C . TYR A 1 93 ? -3.568 -8.063 -5.783 1.00 97.81 93 TYR A C 1
ATOM 732 O O . TYR A 1 93 ? -3.983 -6.904 -5.768 1.00 97.81 93 TYR A O 1
ATOM 740 N N . LYS A 1 94 ? -4.023 -8.998 -4.952 1.00 96.69 94 LYS A N 1
ATOM 741 C CA . LYS A 1 94 ? -5.117 -8.765 -4.013 1.00 96.69 94 LYS A CA 1
ATOM 742 C C . LYS A 1 94 ? -4.845 -9.489 -2.703 1.00 96.69 94 LYS A C 1
ATOM 744 O O . LYS A 1 94 ? -4.414 -10.638 -2.715 1.00 96.69 94 LYS A O 1
ATOM 749 N N . THR A 1 95 ? -5.158 -8.828 -1.598 1.00 95.88 95 THR A N 1
ATOM 750 C CA . THR A 1 95 ? -5.258 -9.442 -0.275 1.00 95.88 95 THR A CA 1
ATOM 751 C C . THR A 1 95 ? -6.518 -8.953 0.435 1.00 95.88 95 THR A C 1
ATOM 753 O O . THR A 1 95 ? -7.066 -7.898 0.101 1.00 95.88 95 THR A O 1
ATOM 756 N N . THR A 1 96 ? -6.967 -9.727 1.413 1.00 94.88 96 THR A N 1
ATOM 757 C CA . THR A 1 96 ? -8.140 -9.437 2.231 1.00 94.88 96 THR A CA 1
ATOM 758 C C . THR A 1 96 ? -7.762 -9.608 3.696 1.00 94.88 96 THR A C 1
ATOM 760 O O . THR A 1 96 ? -7.225 -10.644 4.083 1.00 94.88 96 THR A O 1
ATOM 763 N N . PHE A 1 97 ? -8.084 -8.611 4.511 1.00 91.38 97 PHE A N 1
ATOM 764 C CA . PHE A 1 97 ? -7.921 -8.632 5.957 1.00 91.38 97 PHE A CA 1
ATOM 765 C C . PHE A 1 97 ? -9.298 -8.701 6.607 1.00 91.38 97 PHE A C 1
ATOM 767 O O . PHE A 1 97 ? -10.133 -7.815 6.402 1.00 91.38 97 PHE A O 1
ATOM 774 N N . LYS A 1 98 ? -9.540 -9.753 7.388 1.00 87.25 98 LYS A N 1
ATOM 775 C CA . LYS A 1 98 ? -10.724 -9.826 8.243 1.00 87.25 98 LYS A CA 1
ATOM 776 C C . LYS A 1 98 ? -10.460 -9.002 9.492 1.00 87.25 98 LYS A C 1
ATOM 778 O O . LYS A 1 98 ? -9.390 -9.112 10.086 1.00 87.25 98 LYS A O 1
ATOM 783 N N . LEU A 1 99 ? -11.417 -8.158 9.851 1.00 71.38 99 LEU A N 1
ATOM 784 C CA . LEU A 1 99 ? -11.400 -7.493 11.142 1.00 71.38 99 LEU A CA 1
ATOM 785 C C . LEU A 1 99 ? -12.153 -8.398 12.112 1.00 71.38 99 LEU A C 1
ATOM 787 O O . LEU A 1 99 ? -13.376 -8.495 12.035 1.00 71.38 99 LEU A O 1
ATOM 791 N N . ASP A 1 100 ? -11.416 -9.061 12.997 1.00 62.16 100 ASP A N 1
ATOM 792 C CA . ASP A 1 100 ? -12.006 -9.662 14.189 1.00 62.16 100 ASP A CA 1
ATOM 793 C C . ASP A 1 100 ? -12.293 -8.501 15.159 1.00 62.16 100 ASP A C 1
ATOM 795 O O . ASP A 1 100 ? -11.401 -8.044 15.877 1.00 62.16 100 ASP A O 1
ATOM 799 N N . LEU A 1 101 ? -13.499 -7.927 15.055 1.00 54.50 101 LEU A N 1
ATOM 800 C CA . LEU A 1 101 ? -14.004 -6.860 15.931 1.00 54.50 101 LEU A CA 1
ATOM 801 C C . LEU A 1 101 ? -14.554 -7.423 17.243 1.00 54.50 101 LEU A C 1
ATOM 803 O O . LEU A 1 101 ? -15.272 -8.447 17.184 1.00 54.50 101 LEU A O 1
#

Radius of gyration: 14.72 Å; Cα contacts (8 Å, |Δi|>4): 190; chains: 1; bounding box: 37×21×38 Å

Nearest PDB structures (foldseek):
  2vt8-assembly2_B  TM=8.832E-01  e=3.897E-01  Homo sapien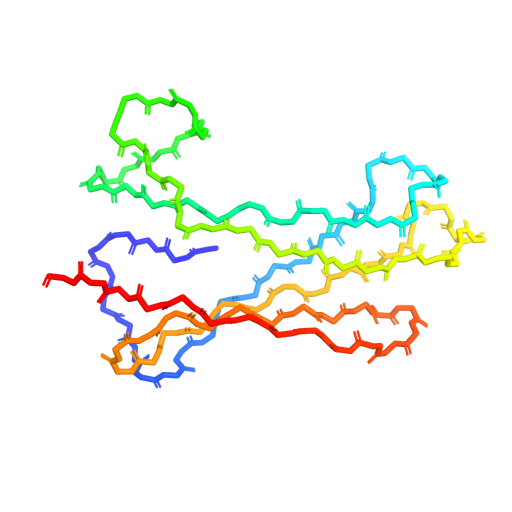s
  5w6p-assembly1_A  TM=5.074E-01  e=8.365E-01  Kuttervirus CBA120
  6hxv-assembly1_B  TM=6.365E-01  e=1.443E+00  Danio rerio
  2wjs-assembly1_A  TM=4.015E-01  e=2.934E+00  Mus musculus
  5lgg-assembly1_A  TM=4.040E-01  e=3.854E+00  Homo sapiens

Secondary structure (DSSP, 8-state):
---TT----TT-EEEEEE--SSTT--EEEEEEEEESSS----TTSTTEEEEEEEEEE----TTTT---EEEEEEE-SSEEEEEEEETTT--EEEEEEE---

Solvent-accessible surface area (backbone atoms only — not comparable to full-atom values): 6220 Å² total; per-residue (Å²): 117,88,59,74,92,60,91,73,57,84,63,44,73,39,73,48,80,44,59,50,92,46,39,76,50,46,56,49,79,47,74,42,69,50,58,89,53,86,71,83,89,57,86,82,44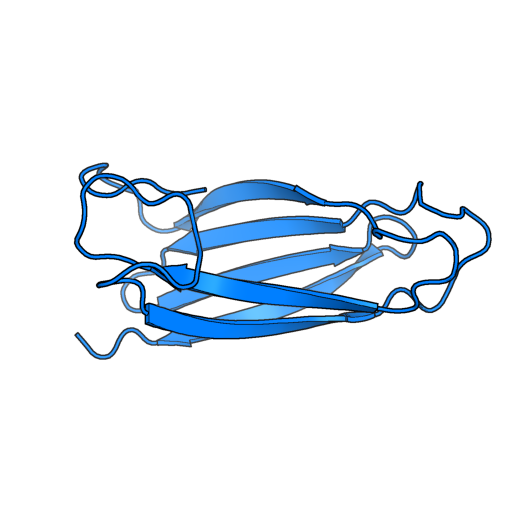,94,68,48,42,80,73,48,72,51,75,46,79,34,82,77,38,92,60,37,44,76,46,47,31,43,37,37,40,29,39,52,96,67,34,42,37,42,37,38,30,34,67,80,80,66,52,72,46,78,52,73,42,74,65,92,122

Sequence (101 aa):
MAKRGIQVEANQRFSAMMYPVVPDQVGMLFNFYYTTKKTAEFCDEPGMYKLGEFRVELPDTHLGTNRPVTLELCFGAMEIIAIAKNETNGKVYKTTFKLDL

pLDDT: mean 92.47, std 7.11, range [54.5, 98.31]

Mean predicted aligned error: 3.84 Å

Organ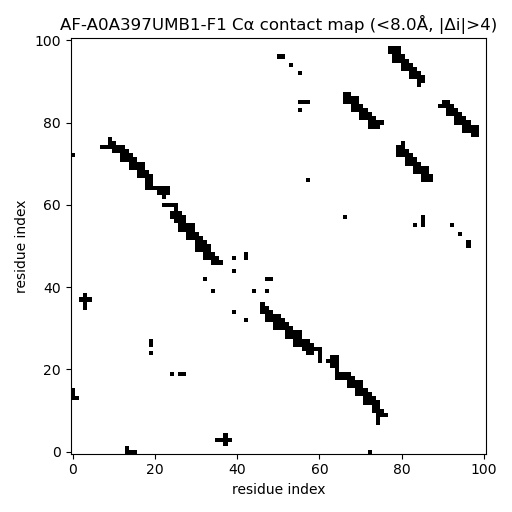ism: NCBI:txid44941

Foldseek 3Di:
DDFPPDDDDAFDKDKDKDWDPWLQDFKDKDWDKDFPDRDDDDCPDPRIDTQDIDMDTRNDRPVGRPFIKMWMWGDHPFKIKIWIARPVVRDIDIDIGGDPD